Protein AF-U7Q7P9-F1 (afdb_monomer)

Secondary structure (DSSP, 8-state):
-B-TT-B-TT-B-TT-B-TT-B-TT-B--TTSB-TT-B-STT-BS--GGG--

Nearest PDB structures (foldseek):
  3du1-assembly1_X  TM=9.399E-01  e=2.678E-01  Nostoc sp. PCC 7120 = FACHB-418
  5di5-assembly1_A-2  TM=6.717E-01  e=3.694E-02  synthetic construct
  4yc5-assembly1_A  TM=6.660E-01  e=1.263E-01  synthetic construct
  2o6w-assembly1_A  TM=6.507E-01  e=1.124E+00  Cyanothece

pLDDT: mean 91.68, std 7.17, range [60.75, 97.0]

Radius of gyration: 9.93 Å; Cα contacts (8 Å, |Δi|>4): 107; chains: 1; bounding box: 22×22×23 Å

Structure (mmCIF, N/CA/C/O backbone):
data_AF-U7Q7P9-F1
#
_entry.id   AF-U7Q7P9-F1
#
loop_
_atom_site.group_PDB
_atom_site.id
_atom_site.type_symbol
_atom_site.label_atom_id
_atom_site.label_alt_id
_atom_site.label_comp_id
_atom_site.label_asym_id
_atom_site.label_entity_id
_atom_site.label_seq_id
_atom_site.pdbx_PDB_ins_code
_atom_site.Cartn_x
_atom_site.Cartn_y
_atom_site.Cartn_z
_atom_site.occupancy
_atom_site.B_iso_or_equiv
_atom_site.auth_seq_id
_atom_site.auth_comp_id
_atom_site.auth_asym_id
_atom_site.auth_atom_id
_atom_site.pdbx_PDB_model_num
ATOM 1 N N . ALA A 1 1 ? -3.564 14.392 -0.632 1.00 83.31 1 ALA A N 1
ATOM 2 C CA . ALA A 1 1 ? -4.511 13.659 -1.511 1.00 83.31 1 ALA A CA 1
ATOM 3 C C . ALA A 1 1 ? -5.367 12.706 -0.677 1.00 83.31 1 ALA A C 1
ATOM 5 O O . ALA A 1 1 ? -4.888 12.254 0.354 1.00 83.31 1 ALA A O 1
ATOM 6 N N . ASP A 1 2 ? -6.603 12.398 -1.069 1.00 92.38 2 ASP A N 1
ATOM 7 C CA . ASP A 1 2 ? -7.361 11.335 -0.392 1.00 92.38 2 ASP A CA 1
ATOM 8 C C . ASP A 1 2 ? -7.047 9.989 -1.055 1.00 92.38 2 ASP A C 1
ATOM 10 O O . ASP A 1 2 ? -7.420 9.766 -2.204 1.00 92.38 2 ASP A O 1
ATOM 14 N N . LEU A 1 3 ? -6.289 9.139 -0.358 1.00 94.06 3 LEU A N 1
ATOM 15 C CA . LEU A 1 3 ? -5.96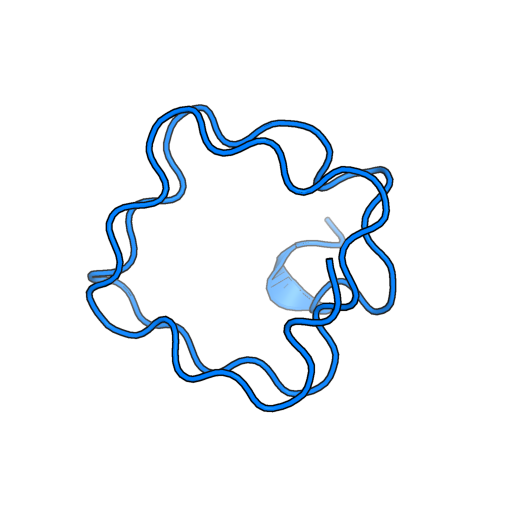8 7.773 -0.778 1.00 94.06 3 LEU A CA 1
ATOM 16 C C . LEU A 1 3 ? -6.686 6.749 0.108 1.00 94.06 3 LEU A C 1
ATOM 18 O O . LEU A 1 3 ? -6.297 5.582 0.128 1.00 94.06 3 LEU A O 1
ATOM 22 N N . SER A 1 4 ? -7.721 7.163 0.846 1.00 94.00 4 SER A N 1
ATOM 23 C CA . SER A 1 4 ? -8.453 6.239 1.702 1.00 94.00 4 SER A CA 1
ATOM 24 C C . SER A 1 4 ? -9.012 5.062 0.900 1.00 94.00 4 SER A C 1
ATOM 26 O O . SER A 1 4 ? -9.516 5.223 -0.213 1.00 94.00 4 SER A O 1
ATOM 28 N N . CYS A 1 5 ? -8.862 3.853 1.448 1.00 96.00 5 CYS A N 1
ATOM 29 C CA . CYS A 1 5 ? -9.253 2.587 0.821 1.00 96.00 5 CYS A CA 1
ATOM 30 C C . CYS A 1 5 ? -8.565 2.279 -0.527 1.00 96.00 5 CYS A C 1
ATOM 32 O O . CYS A 1 5 ? -8.979 1.350 -1.230 1.00 96.00 5 CYS A O 1
ATOM 34 N N . ALA A 1 6 ? -7.531 3.031 -0.922 1.00 96.00 6 ALA A N 1
ATOM 35 C CA . ALA A 1 6 ? -6.845 2.810 -2.188 1.00 96.00 6 ALA A CA 1
ATOM 36 C C . ALA A 1 6 ? -6.049 1.496 -2.178 1.00 96.00 6 ALA A C 1
ATOM 38 O O . ALA A 1 6 ? -5.433 1.113 -1.181 1.00 96.00 6 ALA A O 1
ATOM 39 N N . ASN A 1 7 ? -6.014 0.822 -3.328 1.00 96.31 7 ASN A N 1
ATOM 40 C CA . ASN A 1 7 ? -5.126 -0.311 -3.546 1.00 96.31 7 ASN A CA 1
ATOM 41 C C . ASN A 1 7 ? -3.830 0.159 -4.219 1.00 96.31 7 ASN A C 1
ATOM 43 O O . ASN A 1 7 ? -3.822 0.477 -5.405 1.00 96.31 7 ASN A O 1
ATOM 47 N N . LEU A 1 8 ? -2.751 0.190 -3.444 1.00 94.88 8 LEU A N 1
ATOM 48 C CA . LEU A 1 8 ? -1.396 0.547 -3.851 1.00 94.88 8 LEU A CA 1
ATOM 49 C C . LEU A 1 8 ? -0.510 -0.687 -4.087 1.00 94.88 8 LEU A C 1
ATOM 51 O O . LEU A 1 8 ? 0.686 -0.523 -4.309 1.00 94.88 8 LEU A O 1
ATOM 55 N N . SER A 1 9 ? -1.052 -1.910 -4.062 1.00 95.75 9 SER A N 1
ATOM 56 C CA . SER A 1 9 ? -0.293 -3.120 -4.408 1.00 95.75 9 SER A CA 1
ATOM 57 C C . SER A 1 9 ? 0.408 -2.969 -5.759 1.00 95.75 9 SER A C 1
ATOM 59 O O . SER A 1 9 ? -0.191 -2.507 -6.733 1.00 95.75 9 SER A O 1
ATOM 61 N N . CYS A 1 10 ? 1.688 -3.345 -5.816 1.00 97.00 10 CYS A N 1
ATOM 62 C CA . CYS A 1 10 ? 2.566 -3.151 -6.977 1.00 97.00 10 CYS A CA 1
ATOM 63 C C . CYS A 1 10 ? 2.748 -1.691 -7.453 1.00 97.00 10 CYS A C 1
ATOM 65 O O . CYS A 1 10 ? 3.363 -1.478 -8.502 1.00 97.00 10 CYS A O 1
ATOM 67 N N . ALA A 1 11 ? 2.257 -0.680 -6.728 1.00 96.56 11 ALA A N 1
ATOM 68 C CA . ALA A 1 11 ? 2.392 0.710 -7.151 1.00 96.56 11 ALA A CA 1
ATOM 69 C C . ALA A 1 11 ? 3.852 1.176 -7.075 1.00 96.56 11 ALA A C 1
ATOM 71 O O . ALA A 1 11 ? 4.599 0.837 -6.153 1.00 96.56 11 ALA A O 1
ATOM 72 N N . ASN A 1 12 ? 4.257 1.998 -8.043 1.00 96.38 12 ASN A N 1
ATOM 73 C CA . ASN A 1 12 ? 5.545 2.672 -8.015 1.00 96.38 12 ASN A CA 1
ATOM 74 C C . ASN A 1 12 ? 5.378 4.087 -7.451 1.00 96.38 12 ASN A C 1
ATOM 76 O O . ASN A 1 12 ? 4.928 4.978 -8.166 1.00 96.38 12 ASN A O 1
ATOM 80 N N . LEU A 1 13 ? 5.747 4.279 -6.185 1.00 94.81 13 LEU A N 1
ATOM 81 C CA . LEU A 1 13 ? 5.666 5.565 -5.490 1.00 94.81 13 LEU A CA 1
ATOM 82 C C . LEU A 1 13 ? 7.048 6.215 -5.335 1.00 94.81 13 LEU A C 1
ATOM 84 O O . LEU A 1 13 ? 7.228 7.090 -4.496 1.00 94.81 13 LEU A O 1
ATOM 88 N N . ILE A 1 14 ? 8.042 5.811 -6.134 1.00 94.62 14 ILE A N 1
ATOM 89 C CA . ILE A 1 14 ? 9.382 6.404 -6.072 1.00 94.62 14 ILE A CA 1
ATOM 90 C C . ILE A 1 14 ? 9.281 7.923 -6.250 1.00 94.62 14 ILE A C 1
ATOM 92 O O . ILE A 1 14 ? 8.792 8.391 -7.279 1.00 94.62 14 ILE A O 1
ATOM 96 N N . ARG A 1 15 ? 9.789 8.677 -5.264 1.00 94.88 15 ARG A N 1
ATOM 97 C CA . ARG A 1 15 ? 9.732 10.154 -5.208 1.00 94.88 15 ARG A CA 1
ATOM 98 C C . ARG A 1 15 ? 8.318 10.744 -5.145 1.00 94.88 15 ARG A C 1
ATOM 100 O O . ARG A 1 15 ? 8.147 11.922 -5.449 1.00 94.88 15 ARG A O 1
ATOM 107 N N . ALA A 1 16 ? 7.310 9.952 -4.785 1.00 95.19 16 ALA A N 1
ATOM 108 C CA . ALA A 1 16 ? 5.988 10.488 -4.510 1.00 95.19 16 ALA A CA 1
ATOM 109 C C . ALA A 1 16 ? 6.025 11.329 -3.229 1.00 95.19 16 ALA A C 1
ATOM 111 O O . ALA A 1 16 ? 6.620 10.925 -2.228 1.00 95.19 16 ALA A O 1
ATOM 112 N N . ASP A 1 17 ? 5.351 12.472 -3.272 1.00 95.50 17 ASP A N 1
ATOM 113 C CA . ASP A 1 17 ? 5.067 13.284 -2.098 1.00 95.50 17 ASP A CA 1
ATOM 114 C C . ASP A 1 17 ? 3.677 12.914 -1.573 1.00 95.50 17 ASP A C 1
ATOM 116 O O . ASP A 1 17 ? 2.664 13.104 -2.255 1.00 95.50 17 ASP A O 1
ATOM 120 N N . LEU A 1 18 ? 3.644 12.326 -0.379 1.00 94.19 18 LEU A N 1
ATOM 121 C CA . LEU A 1 18 ? 2.422 11.930 0.315 1.00 94.19 18 LEU A CA 1
ATOM 122 C C . LEU A 1 18 ? 2.087 12.863 1.482 1.00 94.19 18 LEU A C 1
ATOM 124 O O . LEU A 1 18 ? 1.236 12.517 2.306 1.00 94.19 18 LEU A O 1
ATOM 128 N N . SER A 1 19 ? 2.689 14.055 1.527 1.00 94.56 19 SER A N 1
ATOM 129 C CA . SER A 1 19 ? 2.339 15.084 2.503 1.00 94.56 19 SER A CA 1
ATOM 130 C C . SER A 1 19 ? 0.828 15.332 2.515 1.00 94.56 19 SER A C 1
ATOM 132 O O . SER A 1 19 ? 0.146 15.408 1.482 1.00 94.56 19 SER A O 1
ATOM 134 N N . CYS A 1 20 ? 0.260 15.380 3.723 1.00 95.00 20 CYS A N 1
ATOM 135 C CA . CYS A 1 20 ? -1.176 15.542 3.953 1.00 95.00 20 CYS A CA 1
ATOM 136 C C . CYS A 1 20 ? -2.078 14.480 3.284 1.00 95.00 20 CYS A C 1
ATOM 138 O O . CYS A 1 20 ? -3.295 14.691 3.180 1.00 95.00 20 CYS A O 1
ATOM 140 N N . ALA A 1 21 ? -1.537 13.356 2.798 1.00 95.69 21 ALA A N 1
ATOM 141 C CA . ALA A 1 21 ? -2.345 12.296 2.210 1.00 95.69 21 ALA A CA 1
ATOM 142 C C . ALA A 1 21 ? -3.125 11.529 3.282 1.00 95.69 21 ALA A C 1
ATOM 144 O O . ALA A 1 21 ? -2.605 11.276 4.362 1.00 95.69 21 ALA A O 1
ATOM 145 N N . ASN A 1 22 ? -4.372 11.150 3.000 1.00 95.38 22 ASN A N 1
ATOM 146 C CA . ASN A 1 22 ? -5.119 10.238 3.864 1.00 95.38 22 ASN A CA 1
ATOM 147 C C . ASN A 1 22 ? -4.816 8.797 3.454 1.00 95.38 22 ASN A C 1
ATOM 149 O O . ASN A 1 22 ? -5.233 8.384 2.376 1.00 95.38 22 ASN A O 1
ATOM 153 N N . LEU A 1 23 ? -4.103 8.057 4.302 1.00 93.19 23 LEU A N 1
ATOM 154 C CA . LEU A 1 23 ? -3.697 6.670 4.058 1.00 93.19 23 LEU A CA 1
ATOM 155 C C . LEU A 1 23 ? -4.566 5.657 4.825 1.00 93.19 23 LEU A C 1
ATOM 157 O O . LEU A 1 23 ? -4.159 4.513 5.015 1.00 93.19 23 LEU A O 1
ATOM 161 N N . SER A 1 24 ? -5.766 6.059 5.260 1.00 93.94 24 SER A N 1
ATOM 162 C CA . SER A 1 24 ? -6.714 5.148 5.916 1.00 93.94 24 SER A CA 1
ATOM 163 C C . SER A 1 24 ? -7.002 3.937 5.035 1.00 93.94 24 SER A C 1
ATOM 165 O O . SER A 1 24 ? -7.352 4.093 3.868 1.00 93.94 24 SER A O 1
ATOM 167 N N . ASP A 1 25 ? -6.890 2.736 5.596 1.00 93.69 25 ASP A N 1
ATOM 168 C CA . ASP A 1 25 ? -7.282 1.478 4.945 1.00 93.69 25 ASP A CA 1
ATOM 169 C C . ASP A 1 25 ? -6.635 1.217 3.574 1.00 93.69 25 ASP A C 1
ATOM 171 O O . ASP A 1 25 ? -7.181 0.478 2.747 1.00 93.69 25 ASP A O 1
ATOM 175 N N . ILE A 1 26 ? -5.459 1.801 3.312 1.00 94.81 26 ILE A N 1
ATOM 176 C CA . ILE A 1 26 ? -4.715 1.487 2.092 1.00 94.81 26 ILE A CA 1
ATOM 177 C C . ILE A 1 26 ? -4.300 0.017 2.084 1.00 94.81 26 ILE A C 1
ATOM 179 O O . ILE A 1 26 ? -3.885 -0.553 3.096 1.00 94.81 26 ILE A O 1
ATOM 183 N N . ARG A 1 27 ? -4.345 -0.595 0.903 1.00 94.69 27 ARG A N 1
ATOM 184 C CA . ARG A 1 27 ? -3.727 -1.901 0.661 1.00 94.69 27 ARG A CA 1
ATOM 185 C C . ARG A 1 27 ? -2.400 -1.684 -0.030 1.00 94.69 27 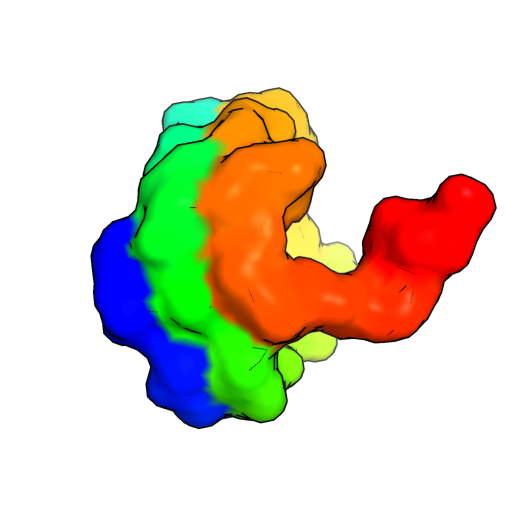ARG A C 1
ATOM 187 O O . ARG A 1 27 ? -2.332 -0.965 -1.016 1.00 94.69 27 ARG A O 1
ATOM 194 N N . TRP A 1 28 ? -1.354 -2.298 0.484 1.00 94.56 28 TRP A N 1
ATOM 195 C CA . TRP A 1 28 ? -0.028 -2.277 -0.112 1.00 94.56 28 TRP A CA 1
ATOM 196 C C . TRP A 1 28 ? 0.636 -3.620 0.152 1.00 94.56 28 TRP A C 1
ATOM 198 O O . TRP A 1 28 ? 0.200 -4.398 1.000 1.00 94.56 28 TRP A O 1
ATOM 208 N N . ASP A 1 29 ? 1.674 -3.903 -0.615 1.00 94.25 29 ASP A N 1
ATOM 209 C CA . ASP A 1 29 ? 2.410 -5.154 -0.544 1.00 94.25 29 ASP A CA 1
ATOM 210 C C . ASP A 1 29 ? 3.917 -4.914 -0.661 1.00 94.25 29 ASP A C 1
ATOM 212 O O . ASP A 1 29 ? 4.402 -3.802 -0.878 1.00 94.25 29 ASP A O 1
ATOM 216 N N . ASN A 1 30 ? 4.675 -5.995 -0.561 1.00 94.12 30 ASN A N 1
ATOM 217 C CA . ASN A 1 30 ? 6.121 -6.033 -0.755 1.00 94.12 30 ASN A CA 1
ATOM 218 C C . ASN A 1 30 ? 6.579 -5.642 -2.178 1.00 94.12 30 ASN A C 1
ATOM 220 O O . ASN A 1 30 ? 7.773 -5.429 -2.394 1.00 94.12 30 ASN A O 1
ATOM 224 N N . HIS A 1 31 ? 5.670 -5.532 -3.153 1.00 96.44 31 HIS A N 1
ATOM 225 C CA . HIS A 1 31 ? 5.985 -5.030 -4.494 1.00 96.44 31 HIS A CA 1
ATOM 226 C C . HIS A 1 31 ? 5.864 -3.508 -4.600 1.00 96.44 31 HIS A C 1
ATOM 228 O O . HIS A 1 31 ? 6.451 -2.916 -5.512 1.00 96.44 31 HIS A O 1
ATOM 234 N N . THR A 1 32 ? 5.159 -2.878 -3.663 1.00 9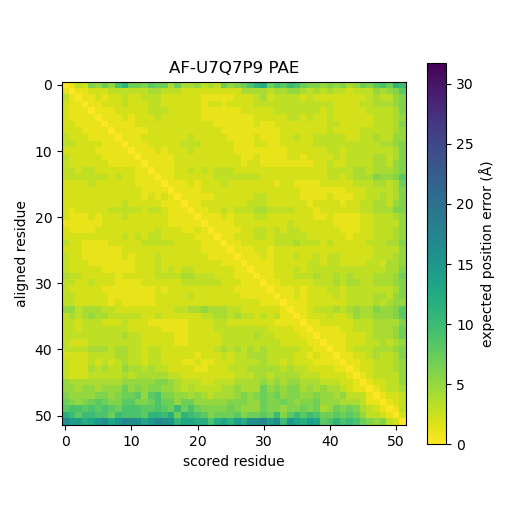5.69 32 THR A N 1
ATOM 235 C CA . THR A 1 32 ? 4.948 -1.433 -3.623 1.00 95.69 32 THR A CA 1
ATOM 236 C C . THR A 1 32 ? 6.275 -0.708 -3.380 1.00 95.69 32 THR A C 1
ATOM 238 O O . THR A 1 32 ? 7.020 -1.020 -2.447 1.00 95.69 32 THR A O 1
ATOM 241 N N . LYS A 1 33 ? 6.620 0.254 -4.243 1.00 96.19 33 LYS A N 1
ATOM 242 C CA . LYS A 1 33 ? 7.910 0.959 -4.195 1.00 96.19 33 LYS A CA 1
ATOM 243 C C . LYS A 1 33 ? 7.804 2.231 -3.367 1.00 96.19 33 LYS A C 1
ATOM 245 O O . LYS A 1 33 ? 7.434 3.271 -3.893 1.00 96.19 33 LYS A O 1
ATOM 250 N N . TRP A 1 34 ? 8.205 2.137 -2.103 1.00 92.12 34 TRP A N 1
ATOM 251 C CA . TRP A 1 34 ? 8.242 3.256 -1.151 1.00 92.12 34 TRP A CA 1
ATOM 252 C C . TRP A 1 34 ? 9.584 4.009 -1.115 1.00 92.12 34 TRP A C 1
ATOM 254 O O . TRP A 1 34 ? 9.781 4.908 -0.302 1.00 92.12 34 TRP A O 1
ATOM 264 N N . SER A 1 35 ? 10.544 3.637 -1.966 1.00 93.12 35 SER A N 1
ATOM 265 C CA . SER A 1 35 ? 11.886 4.224 -1.956 1.00 93.12 35 SER A CA 1
ATOM 266 C C 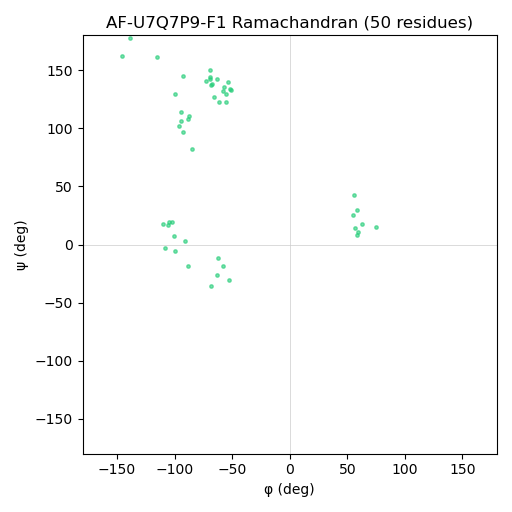. SER A 1 35 ? 11.840 5.726 -2.249 1.00 93.12 35 SER A C 1
ATOM 268 O O . SER A 1 35 ? 11.377 6.140 -3.312 1.00 93.12 35 SER A O 1
ATOM 270 N N . ASN A 1 36 ? 12.378 6.531 -1.331 1.00 92.56 36 ASN A N 1
ATOM 271 C CA . ASN A 1 36 ? 12.389 7.997 -1.399 1.00 92.56 36 ASN A CA 1
ATOM 272 C C . ASN A 1 36 ? 10.990 8.634 -1.479 1.00 92.56 36 ASN A C 1
ATOM 274 O O . ASN A 1 36 ? 10.845 9.689 -2.094 1.00 92.56 36 ASN A O 1
ATOM 278 N N . VAL A 1 37 ? 9.966 8.003 -0.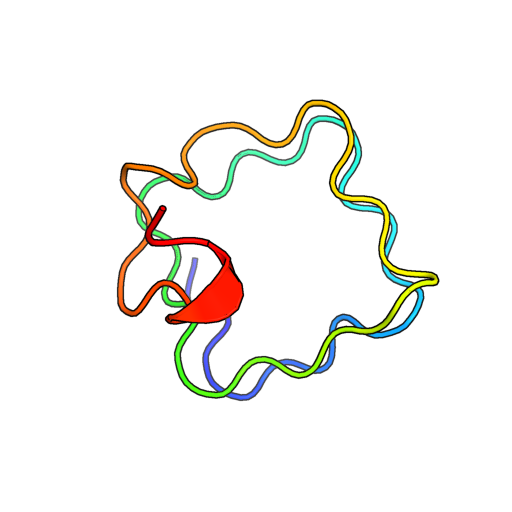905 1.00 93.38 37 VAL A N 1
ATOM 279 C CA . VAL A 1 37 ? 8.698 8.693 -0.634 1.00 93.38 37 VAL A CA 1
ATOM 280 C C . VAL A 1 37 ? 8.939 9.752 0.444 1.00 93.38 37 VAL A C 1
ATOM 282 O O . VAL A 1 37 ? 9.651 9.490 1.414 1.00 93.38 37 VAL A O 1
ATOM 285 N N . THR A 1 38 ? 8.358 10.936 0.270 1.00 94.31 38 THR A N 1
ATOM 286 C CA . THR A 1 38 ? 8.428 12.051 1.230 1.00 94.31 38 THR A CA 1
ATOM 287 C C . THR A 1 38 ? 7.047 12.369 1.799 1.00 94.31 38 THR A C 1
ATOM 289 O O . THR A 1 38 ? 6.034 11.988 1.210 1.00 94.31 38 THR A O 1
ATOM 292 N N . GLY A 1 39 ? 6.984 13.067 2.938 1.00 92.62 39 GLY A N 1
ATOM 293 C CA . GLY A 1 39 ? 5.717 13.522 3.516 1.00 92.62 39 GLY A CA 1
ATOM 294 C C . GLY A 1 39 ? 4.894 12.415 4.182 1.00 92.62 39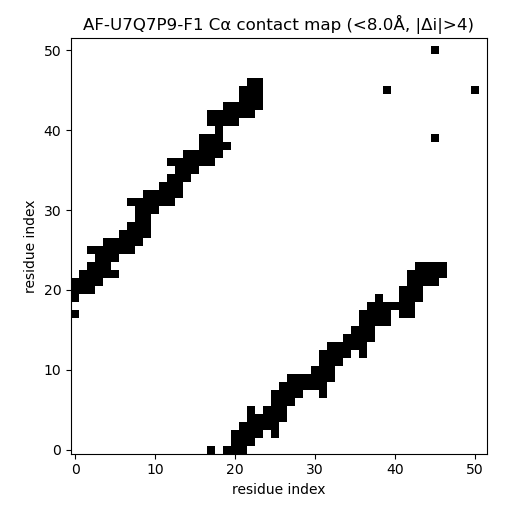 GLY A C 1
ATOM 295 O O . GLY A 1 39 ? 3.714 12.617 4.459 1.00 92.62 39 GLY A O 1
ATOM 296 N N . LEU A 1 40 ? 5.492 11.250 4.458 1.00 90.00 40 LEU A N 1
ATOM 297 C CA . LEU A 1 40 ? 4.845 10.161 5.204 1.00 90.00 40 LEU A CA 1
ATOM 298 C C . LEU A 1 40 ? 4.613 10.540 6.668 1.00 90.00 40 LEU A C 1
ATOM 300 O O . LEU A 1 40 ? 3.595 10.184 7.249 1.00 90.00 40 LEU A O 1
ATOM 304 N N . GLU A 1 41 ? 5.542 11.297 7.235 1.00 88.19 41 GLU A N 1
ATOM 305 C CA . GLU A 1 41 ? 5.486 11.897 8.563 1.00 88.19 41 GLU A CA 1
ATOM 306 C C . GLU A 1 41 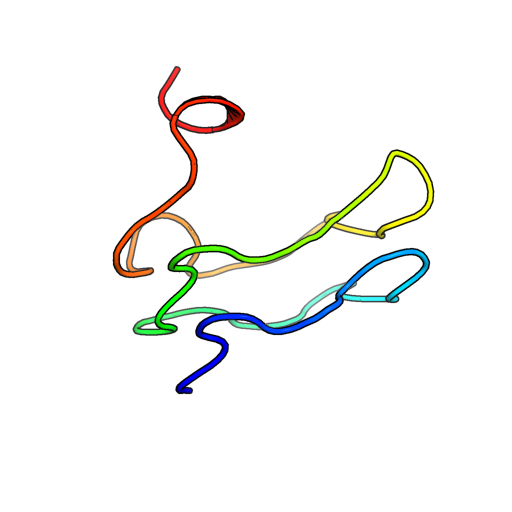? 4.352 12.924 8.711 1.00 88.19 41 GLU A C 1
ATOM 308 O O . GLU A 1 41 ? 3.828 13.115 9.806 1.00 88.19 41 GLU A O 1
ATOM 313 N N . GLU A 1 42 ? 3.933 13.541 7.603 1.00 92.44 42 GLU A N 1
ATOM 314 C CA . GLU A 1 42 ? 2.813 14.488 7.546 1.00 92.44 42 GLU A CA 1
ATOM 315 C C . GLU A 1 42 ? 1.510 13.848 7.043 1.00 92.44 42 GLU A C 1
ATOM 317 O O . GLU A 1 42 ? 0.455 14.495 7.001 1.00 92.44 42 GLU A O 1
ATOM 322 N N . ALA A 1 43 ? 1.560 12.586 6.617 1.00 93.94 43 ALA A N 1
ATOM 323 C CA . ALA A 1 43 ? 0.387 11.874 6.152 1.00 93.94 43 ALA A CA 1
ATOM 324 C C . ALA A 1 43 ? -0.569 11.589 7.322 1.00 93.94 43 ALA A C 1
ATOM 326 O O . ALA A 1 43 ? -0.193 11.426 8.483 1.00 93.94 43 ALA A O 1
ATOM 327 N N . LYS A 1 44 ? -1.858 11.531 7.009 1.00 93.81 44 LYS A N 1
ATOM 328 C CA . LYS A 1 44 ? -2.928 11.223 7.957 1.00 93.81 44 LYS A CA 1
ATOM 329 C C . LYS A 1 4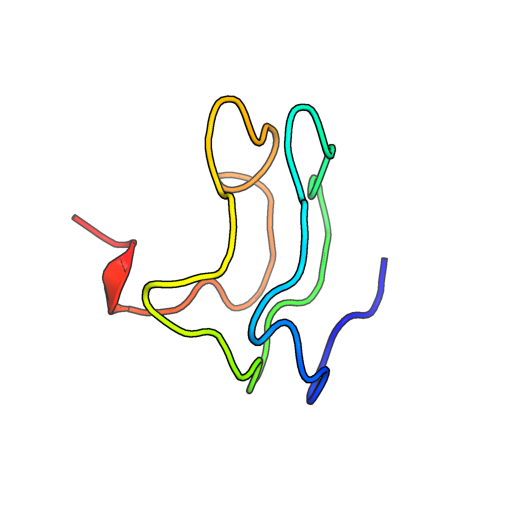4 ? -3.213 9.729 7.933 1.00 93.81 44 LYS A C 1
ATOM 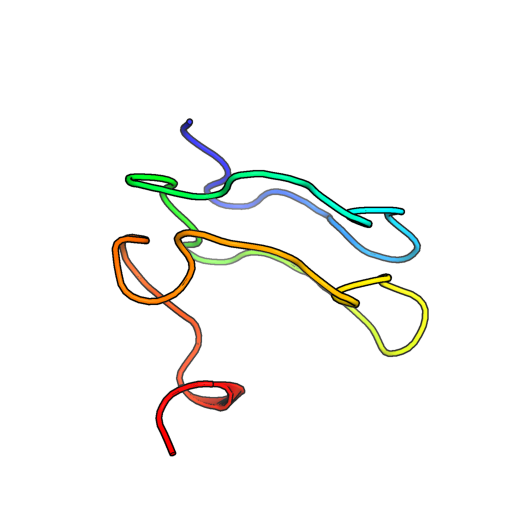331 O O . LYS A 1 44 ? -3.204 9.114 6.868 1.00 93.81 44 LYS A O 1
ATOM 336 N N . ASN A 1 45 ? -3.548 9.173 9.096 1.00 92.38 45 ASN A N 1
ATOM 337 C CA . ASN A 1 45 ? -3.896 7.756 9.256 1.00 92.38 45 ASN A CA 1
ATOM 338 C C . ASN A 1 45 ? -2.799 6.811 8.737 1.00 92.38 45 ASN A C 1
ATOM 340 O O . ASN A 1 45 ? -3.083 5.819 8.072 1.00 92.38 45 ASN A O 1
ATOM 344 N N . VAL A 1 46 ? -1.538 7.142 9.036 1.00 87.56 46 VAL A N 1
ATOM 345 C CA . VAL A 1 46 ? -0.382 6.315 8.678 1.00 87.56 46 VAL A CA 1
ATOM 346 C C . VAL A 1 46 ? -0.530 4.916 9.296 1.00 87.56 46 VAL A C 1
ATOM 348 O O . VAL A 1 46 ? -0.825 4.831 10.497 1.00 87.56 46 VAL A O 1
ATOM 351 N N . PRO A 1 47 ? -0.323 3.827 8.525 1.00 82.50 47 PRO A N 1
ATOM 352 C CA . PRO A 1 47 ? -0.369 2.467 9.052 1.00 82.50 47 PRO A CA 1
ATOM 353 C C . PRO A 1 47 ? 0.569 2.278 10.251 1.00 82.50 47 PRO A C 1
ATOM 355 O O . PRO A 1 47 ? 1.710 2.734 10.223 1.00 82.50 47 PRO A O 1
ATOM 358 N N . GLU A 1 48 ? 0.124 1.538 11.274 1.00 81.00 48 GLU A N 1
ATOM 359 C CA . GLU A 1 48 ? 0.937 1.209 12.464 1.00 81.00 48 GLU A CA 1
ATOM 360 C C . GLU A 1 48 ? 2.291 0.579 12.100 1.00 81.00 48 GLU A C 1
ATOM 362 O O . GLU A 1 48 ? 3.285 0.819 12.769 1.00 81.00 48 GLU A O 1
ATOM 367 N N . ALA A 1 49 ? 2.365 -0.153 10.985 1.00 80.19 49 ALA A N 1
ATOM 368 C CA . ALA A 1 49 ? 3.606 -0.745 10.483 1.00 80.19 49 ALA A CA 1
ATOM 369 C C . ALA A 1 49 ? 4.735 0.273 10.206 1.00 80.19 49 ALA A C 1
ATOM 371 O O . ALA A 1 49 ? 5.888 -0.137 10.075 1.00 80.19 49 ALA A O 1
ATOM 372 N N . TRP A 1 50 ? 4.425 1.568 10.077 1.00 75.81 50 TRP A N 1
ATOM 373 C CA . TRP A 1 50 ? 5.409 2.642 9.865 1.00 75.81 50 TRP A CA 1
ATOM 374 C C . TRP A 1 50 ? 5.604 3.538 11.089 1.00 75.81 50 TRP A C 1
ATOM 376 O O . TRP A 1 50 ? 6.461 4.420 11.068 1.00 75.81 50 TRP A O 1
ATOM 386 N N . LYS A 1 51 ? 4.840 3.308 12.159 1.00 66.88 51 LYS A N 1
ATOM 387 C CA . LYS A 1 51 ? 5.062 3.938 13.457 1.00 66.88 51 LYS A CA 1
ATOM 388 C C . LYS A 1 51 ? 6.100 3.092 14.203 1.00 66.88 51 LYS A C 1
ATOM 390 O O . LYS A 1 51 ? 5.739 2.189 14.950 1.00 66.88 51 LYS A O 1
ATOM 395 N N . GLN A 1 52 ? 7.381 3.308 13.898 1.00 60.75 52 GLN A N 1
ATOM 396 C CA . GLN A 1 52 ? 8.481 2.789 14.725 1.00 60.75 52 GLN A CA 1
ATOM 397 C C . GLN A 1 52 ? 8.607 3.586 16.021 1.00 60.75 52 GLN A C 1
ATOM 399 O O . GLN A 1 52 ? 8.398 4.820 15.970 1.00 60.75 52 GLN A O 1
#

Organism: NCBI:txid1348334

Solvent-accessible surface area (backbone atoms only — not comparable to full-atom values): 2954 Å² total; per-residue (Å²): 82,87,40,58,63,34,78,39,56,63,34,80,35,62,64,36,76,37,48,62,16,31,40,38,73,48,41,68,48,95,65,32,34,64,60,68,48,40,37,61,92,54,27,38,60,63,57,68,94,74,65,123

Foldseek 3Di:
DECALPEQALPECACPECAQYECHNYHYDPNRHCHNHHNLVRYHPRDPVPVD

InterPro domains:
  IPR001646 Pentapeptide repeat [PF00805] (1-25)

Sequence (52 aa):
ADLSCANLSCANLIRADLSCANLSDIRWDNHTKWSNVTGLEEAKNVPEAWKQ

Mean predicted aligned error: 2.89 Å